Protein AF-A0A925YCX9-F1 (afdb_monomer)

Sequence (136 aa):
MSYRIDPGAPLDAETRRVFTEQLDKATAELSAPASGPDGDLHEAIHDARKRLKKLRGLLRLVRPGHERFYRTENERLRDIARTLSAVRDRTALIESLDALEAHVPASLAASAVEGSFAGVRAGLETRRRAALEAAG

Mean predicted aligned error: 8.18 Å

Radius of gyration: 20.62 Å; Cα contacts (8 Å, |Δi|>4): 78; chains: 1; bounding box: 47×24×62 Å

Foldseek 3Di:
DADDADPVDDRVVSLVVLLVVLQVVLVCQCPPPPPDPPPSLVVSLVSSLVSLVNNLVSLVVCCVVPVVVNVVVNVVSVVLNVLSVQLVVLVVQLVVVVVVVVPDDPVVVVPPPVCVCVVVNVVSVVSNVVSVVVND

Secondary structure (DSSP, 8-state):
------TTS-HHHHHHHHHHHHHHHHHHHHHS---SSSHHHHHHHHHHHHHHHHHHHHHHHHGGG-HHHHHHHHHHHHHHHHHHHHHHHHHHHHHHHHHHHHTS-HHHIIIIITTTTHHHHHHHHHHHHHHHHTT-

pLDDT: mean 84.77, std 12.35, range [48.0, 97.44]

Solvent-accessible surface area (backbone atoms only — not comparable to full-atom values): 7694 Å² total; per-residue (Å²): 136,83,86,84,75,63,87,91,49,61,64,66,60,44,49,50,52,54,48,50,55,40,48,55,52,25,52,48,41,67,65,52,78,72,88,59,87,63,61,54,56,55,51,20,50,51,52,26,41,52,31,45,52,50,48,45,52,51,42,61,71,53,23,90,82,38,59,70,60,32,52,55,52,43,51,51,45,50,51,55,48,47,46,57,47,56,42,48,58,35,49,50,54,50,52,52,48,54,55,49,62,74,67,57,53,69,86,54,46,78,76,67,45,80,65,64,54,51,67,57,50,55,54,41,52,51,54,33,50,56,41,52,63,75,63,109

Structure (mmCIF, N/CA/C/O backbone):
data_AF-A0A925YCX9-F1
#
_entry.id   AF-A0A925YCX9-F1
#
loop_
_atom_site.group_PDB
_atom_site.id
_atom_site.type_symbol
_atom_site.label_atom_id
_atom_site.label_alt_id
_atom_site.label_comp_id
_atom_site.label_asym_id
_atom_site.label_entity_id
_atom_site.label_seq_id
_atom_site.pdbx_PDB_ins_code
_atom_site.Cartn_x
_atom_site.Cartn_y
_atom_site.Cartn_z
_atom_site.occupancy
_atom_site.B_iso_or_equiv
_atom_site.auth_seq_id
_atom_site.auth_comp_id
_atom_site.auth_asym_id
_atom_site.auth_atom_id
_atom_site.pdbx_PDB_model_num
ATOM 1 N N . MET A 1 1 ? -15.371 -3.417 -4.146 1.00 53.12 1 MET A N 1
ATOM 2 C CA . MET A 1 1 ? -16.400 -3.531 -3.085 1.00 53.12 1 MET A CA 1
ATOM 3 C C . MET A 1 1 ? -16.080 -2.674 -1.866 1.00 53.12 1 MET A C 1
ATOM 5 O O . MET A 1 1 ? -14.914 -2.586 -1.476 1.00 53.12 1 MET A O 1
ATOM 9 N N . SER A 1 2 ? -17.091 -2.012 -1.302 1.00 77.62 2 SER A N 1
ATOM 10 C CA . SER A 1 2 ? -17.051 -1.363 0.016 1.00 77.62 2 SER A CA 1
ATOM 11 C C . SER A 1 2 ? -17.113 -2.421 1.122 1.00 77.62 2 SER A C 1
ATOM 13 O O . SER A 1 2 ? -17.783 -3.438 0.962 1.00 77.62 2 SER A O 1
ATOM 15 N N . TYR A 1 3 ? -16.382 -2.207 2.217 1.00 87.94 3 TYR A N 1
ATOM 16 C CA . TYR A 1 3 ? -16.553 -3.009 3.431 1.00 87.94 3 TYR A CA 1
ATOM 17 C C . TYR A 1 3 ? -17.786 -2.516 4.200 1.00 87.94 3 TYR A C 1
ATOM 19 O O . TYR A 1 3 ? -18.269 -1.407 3.960 1.00 87.94 3 TYR A O 1
ATOM 27 N N . ARG A 1 4 ? -18.287 -3.334 5.126 1.00 91.62 4 ARG A N 1
ATOM 28 C CA . ARG A 1 4 ? -19.384 -2.986 6.038 1.00 91.62 4 ARG A CA 1
ATOM 29 C C . ARG A 1 4 ? -18.943 -3.225 7.478 1.00 91.62 4 ARG A C 1
ATOM 31 O O . ARG A 1 4 ? -18.110 -4.100 7.703 1.00 91.62 4 ARG A O 1
ATOM 38 N N . ILE A 1 5 ? -19.490 -2.429 8.391 1.00 92.06 5 ILE A N 1
ATOM 39 C CA . ILE A 1 5 ? -19.353 -2.571 9.844 1.00 92.06 5 ILE A CA 1
ATOM 40 C C . ILE A 1 5 ? -20.736 -2.957 10.359 1.00 92.06 5 ILE A C 1
ATOM 42 O O . ILE A 1 5 ? -21.705 -2.264 10.036 1.00 92.06 5 ILE A O 1
ATOM 46 N N . ASP A 1 6 ? -20.828 -4.053 11.105 1.00 93.38 6 ASP A N 1
ATOM 47 C CA . ASP A 1 6 ? -22.060 -4.445 11.787 1.00 93.38 6 ASP A CA 1
ATOM 48 C C . ASP A 1 6 ? -22.231 -3.640 13.091 1.00 93.38 6 ASP A C 1
ATOM 50 O O . ASP A 1 6 ? -21.415 -3.788 14.002 1.00 93.38 6 ASP A O 1
ATOM 54 N N . PRO A 1 7 ? -23.266 -2.786 13.218 1.00 90.81 7 PRO A N 1
ATOM 55 C CA . PRO A 1 7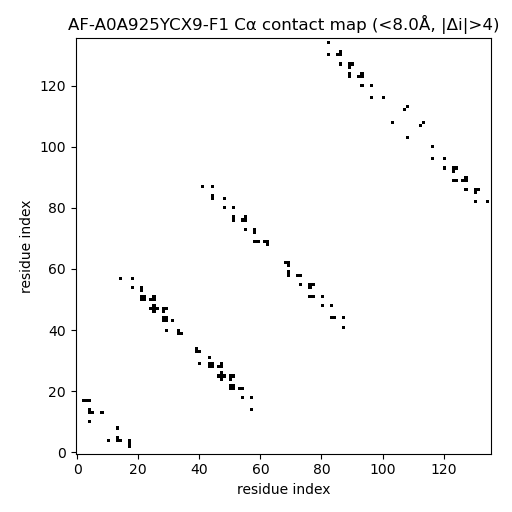 ? -23.506 -2.032 14.446 1.00 90.81 7 PRO A CA 1
ATOM 56 C C . PRO A 1 7 ? -23.960 -2.907 15.627 1.00 90.81 7 PRO A C 1
ATOM 58 O O . PRO A 1 7 ? -23.942 -2.428 16.758 1.00 90.81 7 PRO A O 1
ATOM 61 N N . GLY A 1 8 ? -24.389 -4.152 15.387 1.00 95.12 8 GLY A N 1
ATOM 62 C CA . GLY A 1 8 ? -24.754 -5.107 16.436 1.00 95.12 8 GLY A CA 1
ATOM 63 C C . GLY A 1 8 ? -23.557 -5.821 17.073 1.00 95.12 8 GLY A C 1
ATOM 64 O O . GLY A 1 8 ? -23.706 -6.438 18.127 1.00 95.12 8 GLY A O 1
ATOM 65 N N . ALA A 1 9 ? -22.375 -5.732 16.460 1.00 94.94 9 ALA A N 1
ATOM 66 C CA . ALA A 1 9 ? -21.148 -6.350 16.945 1.00 94.94 9 ALA A CA 1
ATOM 67 C C . ALA A 1 9 ? -20.244 -5.334 17.676 1.00 94.94 9 ALA A C 1
ATOM 69 O O . ALA A 1 9 ? -20.356 -4.123 17.460 1.00 94.94 9 ALA A O 1
ATOM 70 N N . PRO A 1 10 ? -19.307 -5.798 18.528 1.00 94.75 10 PRO A N 1
ATOM 71 C CA . PRO A 1 10 ? -18.318 -4.921 19.146 1.00 94.75 10 PRO A CA 1
ATOM 72 C C . PRO A 1 10 ? -17.498 -4.157 18.095 1.00 94.75 10 PRO A C 1
ATOM 74 O O . PRO A 1 10 ? -16.933 -4.742 17.167 1.00 94.75 10 PRO A O 1
ATOM 77 N N . LEU A 1 11 ? -17.424 -2.830 18.244 1.00 90.44 11 LEU A N 1
ATOM 78 C CA . LEU A 1 11 ? -16.779 -1.938 17.273 1.00 90.44 11 LEU A CA 1
ATOM 79 C C . LEU A 1 11 ? -15.299 -2.275 17.050 1.00 90.44 11 LEU A C 1
ATOM 81 O O . LEU A 1 11 ? -14.793 -2.161 15.933 1.00 90.44 11 LEU A O 1
ATOM 85 N N . ASP A 1 12 ? -14.592 -2.665 18.105 1.00 91.12 12 ASP A N 1
ATOM 86 C CA . ASP A 1 12 ? -13.189 -3.067 18.063 1.00 91.12 12 ASP A CA 1
ATOM 87 C C . ASP A 1 12 ? -12.993 -4.363 17.263 1.00 91.12 12 ASP A C 1
ATOM 89 O O . ASP A 1 12 ? -12.089 -4.434 16.424 1.00 91.12 12 ASP A O 1
ATOM 93 N N . ALA A 1 13 ? -13.878 -5.344 17.454 1.00 94.56 13 ALA A N 1
ATOM 94 C CA . ALA A 1 13 ? -13.885 -6.587 16.692 1.00 94.56 13 ALA A CA 1
ATOM 95 C C . ALA A 1 13 ? -14.134 -6.325 15.199 1.00 94.56 13 ALA A C 1
ATOM 97 O O . ALA A 1 13 ? -13.365 -6.790 14.354 1.00 94.56 13 ALA A O 1
ATOM 98 N N . GLU A 1 14 ? -15.137 -5.510 14.866 1.00 95.44 14 GLU A N 1
ATOM 99 C CA . GLU A 1 14 ? -15.450 -5.164 13.475 1.00 95.44 14 GLU A CA 1
ATOM 100 C C . GLU A 1 14 ? -14.353 -4.324 12.816 1.00 95.44 14 GLU A C 1
ATOM 102 O O . GLU A 1 14 ? -13.986 -4.561 11.662 1.00 95.44 14 GLU A O 1
ATOM 107 N N . THR A 1 15 ? -13.767 -3.379 13.553 1.00 92.94 15 THR A N 1
ATOM 108 C CA . THR A 1 15 ? -12.636 -2.581 13.064 1.00 92.94 15 THR A CA 1
ATOM 109 C C . THR A 1 15 ? -11.448 -3.483 12.756 1.00 92.94 15 THR A C 1
ATOM 111 O O . THR A 1 15 ? -10.869 -3.373 11.675 1.00 92.94 15 THR A O 1
ATOM 114 N N . ARG A 1 16 ? -11.103 -4.411 13.660 1.00 94.50 16 ARG A N 1
ATOM 115 C CA . ARG A 1 16 ? -10.021 -5.376 13.438 1.00 94.50 16 ARG A CA 1
ATOM 116 C C . ARG A 1 16 ? -10.318 -6.272 12.235 1.00 94.50 16 ARG A C 1
ATOM 118 O O . ARG A 1 16 ? -9.446 -6.421 11.384 1.00 94.50 16 ARG A O 1
ATOM 125 N N . ARG A 1 17 ? -11.542 -6.800 12.121 1.00 96.75 17 ARG A N 1
ATOM 126 C CA . ARG A 1 17 ? -11.968 -7.645 10.994 1.00 96.75 17 ARG A CA 1
ATOM 127 C C . ARG A 1 17 ? -11.786 -6.929 9.659 1.00 96.75 17 ARG A C 1
ATOM 129 O O . ARG A 1 17 ? -11.133 -7.461 8.766 1.00 96.75 17 ARG A O 1
ATOM 136 N N . VAL A 1 18 ? -12.326 -5.715 9.526 1.00 95.88 18 VAL A N 1
ATOM 137 C CA . VAL A 1 18 ? -12.197 -4.924 8.293 1.00 95.88 18 VAL A CA 1
ATOM 138 C C . VAL A 1 18 ? -10.734 -4.587 8.016 1.00 95.88 18 VAL A C 1
ATOM 140 O O . VAL A 1 18 ? -10.308 -4.640 6.861 1.00 95.88 18 VAL A O 1
ATOM 143 N N . PHE A 1 19 ? -9.964 -4.238 9.049 1.00 95.00 19 PHE A N 1
ATOM 144 C CA . PHE A 1 19 ? -8.561 -3.877 8.889 1.00 95.00 19 PHE A CA 1
ATOM 145 C C . PHE A 1 19 ? -7.742 -5.042 8.317 1.00 95.00 19 PHE A C 1
ATOM 147 O O . PHE A 1 19 ? -7.086 -4.879 7.288 1.00 95.00 19 PHE A O 1
ATOM 154 N N . THR A 1 20 ? -7.852 -6.224 8.928 1.00 96.38 20 THR A N 1
ATOM 155 C CA . THR A 1 20 ? -7.208 -7.457 8.457 1.00 96.38 20 THR A CA 1
ATOM 156 C C . THR A 1 20 ? -7.670 -7.818 7.048 1.00 96.38 20 THR A C 1
ATOM 158 O O . THR A 1 20 ? -6.840 -7.973 6.161 1.00 96.38 20 THR A O 1
ATOM 161 N N . GLU A 1 21 ? -8.979 -7.808 6.783 1.00 96.81 21 GLU A N 1
ATOM 162 C CA . GLU A 1 21 ? -9.525 -8.141 5.462 1.00 96.81 21 GLU A CA 1
ATOM 163 C C . GLU A 1 21 ? -8.977 -7.231 4.347 1.00 96.81 21 GLU A C 1
ATOM 165 O O . GLU A 1 21 ? -8.699 -7.685 3.236 1.00 96.81 21 GLU A O 1
ATOM 170 N N . GLN A 1 22 ? -8.845 -5.923 4.596 1.00 96.50 22 GLN A N 1
ATOM 171 C CA . GLN A 1 22 ? -8.292 -5.023 3.583 1.00 96.50 22 GLN A CA 1
ATOM 172 C C . GLN A 1 22 ? -6.778 -5.189 3.416 1.00 96.50 22 GLN A C 1
ATOM 174 O O . GLN A 1 22 ? -6.306 -5.007 2.295 1.00 96.50 22 GLN A O 1
ATOM 179 N N . LEU A 1 23 ? -6.034 -5.520 4.477 1.00 95.12 23 LEU A N 1
ATOM 180 C CA . LEU A 1 23 ? -4.605 -5.816 4.373 1.00 95.12 23 LEU A CA 1
ATOM 181 C C . LEU A 1 23 ? -4.357 -7.111 3.605 1.00 95.12 23 LEU A C 1
ATOM 183 O O . LEU A 1 23 ? -3.600 -7.088 2.642 1.00 95.12 23 LEU A O 1
ATOM 187 N N . ASP A 1 24 ? -5.046 -8.193 3.958 1.00 96.00 24 ASP A N 1
ATOM 188 C CA . ASP A 1 24 ? -4.888 -9.493 3.303 1.00 96.00 24 ASP A CA 1
ATOM 189 C C . ASP A 1 24 ? -5.147 -9.384 1.807 1.00 96.00 24 ASP A C 1
ATOM 191 O O . ASP A 1 24 ? -4.385 -9.887 0.986 1.00 96.00 24 ASP A O 1
ATOM 195 N N . LYS A 1 25 ? -6.195 -8.648 1.431 1.00 94.75 25 LYS A N 1
ATOM 196 C CA . LYS A 1 25 ? -6.498 -8.438 0.021 1.00 94.75 25 LYS A CA 1
ATOM 197 C C . LYS A 1 25 ? -5.477 -7.539 -0.687 1.00 94.75 25 LYS A C 1
ATOM 199 O O . LYS A 1 25 ? -5.255 -7.748 -1.872 1.00 94.75 25 LYS A O 1
ATOM 204 N N . ALA A 1 26 ? -4.876 -6.562 -0.002 1.00 93.69 26 ALA A N 1
ATOM 205 C CA . ALA A 1 26 ? -3.811 -5.744 -0.589 1.00 93.69 26 ALA A CA 1
ATOM 206 C C . ALA A 1 26 ? -2.549 -6.582 -0.818 1.00 93.69 26 ALA A C 1
ATOM 208 O O . ALA A 1 26 ? -1.935 -6.494 -1.875 1.00 93.69 26 ALA A O 1
ATOM 209 N N . THR A 1 27 ? -2.201 -7.440 0.143 1.00 92.94 27 THR A N 1
ATOM 210 C CA . THR A 1 27 ? -1.106 -8.403 0.006 1.00 92.94 27 THR A CA 1
ATOM 211 C C . THR A 1 27 ? -1.378 -9.377 -1.135 1.00 92.94 27 THR A C 1
ATOM 213 O O . THR A 1 27 ? -0.492 -9.603 -1.951 1.00 92.94 27 THR A O 1
ATOM 216 N N . ALA A 1 28 ? -2.597 -9.913 -1.236 1.00 91.25 28 ALA A N 1
ATOM 217 C CA . ALA A 1 28 ? -2.976 -10.841 -2.298 1.00 91.25 28 ALA A CA 1
ATOM 218 C C . ALA A 1 28 ? -2.875 -10.208 -3.693 1.00 91.25 28 ALA A C 1
ATOM 220 O O . ALA A 1 28 ? -2.346 -10.841 -4.598 1.00 91.25 28 ALA A O 1
ATOM 221 N N . GLU A 1 29 ? -3.319 -8.958 -3.860 1.00 89.81 29 GLU A N 1
ATOM 222 C CA . GLU A 1 29 ? -3.178 -8.218 -5.124 1.00 89.81 29 GLU A CA 1
ATOM 223 C C . GLU A 1 29 ? -1.713 -8.024 -5.507 1.00 89.81 29 GLU A C 1
ATOM 225 O O . GLU A 1 29 ? -1.337 -8.287 -6.641 1.00 89.81 29 GLU A O 1
ATOM 230 N N . LEU A 1 30 ? -0.872 -7.622 -4.552 1.00 87.31 30 LEU A N 1
ATOM 231 C CA . LEU A 1 30 ? 0.558 -7.414 -4.793 1.00 87.31 30 LEU A CA 1
ATOM 232 C C . LEU A 1 30 ? 1.345 -8.720 -4.986 1.00 87.31 30 LEU A C 1
ATOM 234 O O . LEU A 1 30 ? 2.436 -8.684 -5.547 1.00 87.31 30 LEU A O 1
ATOM 238 N N . SER A 1 31 ? 0.823 -9.851 -4.505 1.00 86.00 31 SER A N 1
ATOM 239 C CA . SER A 1 31 ? 1.484 -11.164 -4.577 1.00 86.00 31 SER A CA 1
ATOM 240 C C . SER A 1 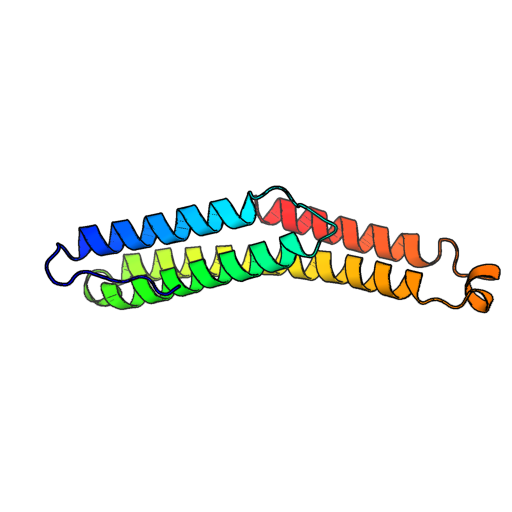31 ? 0.961 -12.037 -5.717 1.00 86.00 31 SER A C 1
ATOM 242 O O . SER A 1 31 ? 1.463 -13.145 -5.911 1.00 86.00 31 SER A O 1
ATOM 244 N N . ALA A 1 32 ? -0.069 -11.587 -6.437 1.00 81.19 32 ALA A N 1
ATOM 245 C CA . ALA A 1 32 ? -0.630 -12.340 -7.543 1.00 81.19 32 ALA A CA 1
ATOM 246 C C . ALA A 1 32 ? 0.436 -12.518 -8.642 1.00 81.19 32 ALA A C 1
ATOM 248 O O . ALA A 1 32 ? 1.118 -11.551 -8.993 1.00 81.19 32 ALA A O 1
ATOM 249 N N . PRO A 1 33 ? 0.611 -13.736 -9.185 1.00 67.50 33 PRO A N 1
ATOM 250 C CA . PRO A 1 33 ? 1.544 -13.949 -10.277 1.00 67.50 33 PRO A CA 1
ATOM 251 C C . PRO A 1 33 ? 1.098 -13.133 -11.492 1.00 67.50 33 PRO A C 1
ATOM 253 O O . PRO A 1 33 ? -0.042 -13.260 -11.944 1.00 67.50 33 PRO A O 1
ATOM 256 N N . ALA A 1 34 ? 2.006 -12.303 -12.010 1.00 65.62 34 ALA A N 1
ATOM 257 C CA . ALA A 1 34 ? 1.777 -11.547 -13.234 1.00 65.62 34 ALA A CA 1
ATOM 258 C C . ALA A 1 34 ? 1.432 -12.532 -14.362 1.00 65.62 34 ALA A C 1
ATOM 260 O O . ALA A 1 34 ? 2.238 -13.393 -14.715 1.00 65.62 34 ALA A O 1
ATOM 261 N N . SER A 1 35 ? 0.212 -12.438 -14.885 1.00 55.25 35 SER A N 1
ATOM 262 C CA . SER A 1 35 ? -0.346 -13.322 -15.912 1.00 55.25 35 SER A CA 1
ATOM 263 C C . SER A 1 35 ? -0.250 -12.703 -17.313 1.00 55.25 35 SER A C 1
ATOM 265 O O . SER A 1 35 ? -0.946 -13.115 -18.239 1.00 55.25 35 SER A O 1
ATOM 267 N N . GLY A 1 36 ? 0.654 -11.739 -17.491 1.00 55.69 36 GLY A N 1
ATOM 268 C CA . GLY A 1 36 ? 0.922 -11.055 -18.748 1.00 55.69 36 GLY A CA 1
ATOM 269 C C . GLY A 1 36 ? 1.964 -9.944 -18.578 1.00 55.69 36 GLY A C 1
ATOM 270 O O . GLY A 1 36 ? 2.420 -9.694 -17.459 1.00 55.69 36 GLY A O 1
ATOM 271 N N . PRO A 1 37 ? 2.365 -9.279 -19.675 1.00 51.84 37 PRO A N 1
ATOM 272 C CA . PRO A 1 37 ? 3.290 -8.154 -19.613 1.00 51.84 37 PRO A CA 1
ATOM 273 C C . PRO A 1 37 ? 2.619 -6.965 -18.907 1.00 51.84 37 PRO A C 1
ATOM 275 O O . PRO A 1 37 ? 1.686 -6.377 -19.446 1.00 51.84 37 PRO A O 1
ATOM 278 N N . ASP A 1 38 ? 3.087 -6.662 -17.693 1.00 56.62 38 ASP A N 1
ATOM 279 C CA . ASP A 1 38 ? 3.001 -5.412 -16.909 1.00 56.62 38 ASP A CA 1
ATOM 280 C C . ASP A 1 38 ? 1.629 -4.750 -16.617 1.00 56.62 38 ASP A C 1
ATOM 282 O O . ASP A 1 38 ? 1.511 -4.014 -15.631 1.00 56.62 38 ASP A O 1
ATOM 286 N N . GLY A 1 39 ? 0.561 -5.052 -17.362 1.00 59.81 39 GLY A N 1
ATOM 287 C CA . GLY A 1 39 ? -0.803 -4.567 -17.105 1.00 59.81 39 GLY A CA 1
ATOM 288 C C . GLY A 1 39 ? -1.335 -4.987 -15.731 1.00 59.81 39 GLY A C 1
ATOM 289 O O . GLY A 1 39 ? -1.943 -4.178 -15.025 1.00 59.81 39 GLY A O 1
ATOM 290 N N . ASP A 1 40 ? -0.988 -6.203 -15.305 1.00 70.12 40 ASP A N 1
ATOM 291 C CA . ASP A 1 40 ? -1.400 -6.771 -14.019 1.00 70.12 40 ASP A CA 1
ATOM 292 C C . ASP A 1 40 ? -0.740 -6.063 -12.827 1.00 70.12 40 ASP A C 1
ATOM 294 O O . ASP A 1 40 ? -1.365 -5.880 -11.783 1.00 70.12 40 ASP A O 1
ATOM 298 N N . LEU A 1 41 ? 0.509 -5.596 -12.971 1.00 76.94 41 LEU A N 1
ATOM 299 C CA . LEU A 1 41 ? 1.224 -4.925 -11.881 1.00 76.94 41 LEU A CA 1
ATOM 300 C C . LEU A 1 41 ? 0.637 -3.539 -11.596 1.00 76.94 41 LEU A C 1
ATOM 302 O O . LEU A 1 41 ? 0.522 -3.127 -10.437 1.00 76.94 41 LEU A O 1
ATOM 306 N N . HIS A 1 42 ? 0.266 -2.797 -12.641 1.00 79.19 42 HIS A N 1
ATOM 307 C CA . HIS A 1 42 ? -0.362 -1.492 -12.464 1.00 79.19 42 HIS A CA 1
ATOM 308 C C . HIS A 1 42 ? -1.722 -1.611 -11.770 1.00 79.19 42 HIS A C 1
ATOM 310 O O . HIS A 1 42 ? -1.998 -0.842 -10.843 1.00 79.19 42 HIS A O 1
ATOM 316 N N . GLU A 1 43 ? -2.546 -2.572 -12.189 1.00 83.31 43 GLU A N 1
ATOM 317 C CA . GLU A 1 43 ? -3.844 -2.831 -11.569 1.00 83.31 43 GLU A CA 1
ATOM 318 C C . GLU A 1 43 ? -3.684 -3.295 -10.114 1.00 83.31 43 GLU A C 1
ATOM 320 O O . GLU A 1 43 ? -4.298 -2.711 -9.218 1.00 83.31 43 GLU A O 1
ATOM 325 N N . ALA A 1 44 ? -2.756 -4.220 -9.846 1.00 88.00 44 ALA A N 1
ATOM 326 C CA . ALA A 1 44 ? -2.420 -4.666 -8.494 1.00 88.00 44 ALA A CA 1
ATOM 327 C C . ALA A 1 44 ? -2.001 -3.505 -7.574 1.00 88.00 44 ALA A C 1
ATOM 329 O O . ALA A 1 44 ? -2.507 -3.367 -6.458 1.00 88.00 44 ALA A O 1
ATOM 330 N N . ILE A 1 45 ? -1.114 -2.615 -8.040 1.00 88.25 45 ILE A N 1
ATOM 331 C CA . ILE A 1 45 ? -0.697 -1.429 -7.275 1.00 88.25 45 ILE A CA 1
ATOM 332 C C . ILE A 1 45 ? -1.875 -0.468 -7.063 1.00 88.25 45 ILE A C 1
ATOM 334 O O . ILE A 1 45 ? -2.020 0.109 -5.976 1.00 88.25 45 ILE A O 1
ATOM 338 N N . HIS A 1 46 ? -2.715 -0.268 -8.081 1.00 88.56 46 HIS A N 1
ATOM 339 C CA . HIS A 1 46 ? -3.891 0.591 -7.982 1.00 88.56 46 HIS A CA 1
ATOM 340 C C . HIS A 1 46 ? -4.863 0.085 -6.911 1.00 88.56 46 HIS A C 1
ATOM 342 O O . HIS A 1 46 ? -5.280 0.855 -6.033 1.00 88.56 46 HIS A O 1
ATOM 348 N N . ASP A 1 47 ? -5.192 -1.203 -6.940 1.00 91.81 47 ASP A N 1
ATOM 349 C CA . ASP A 1 47 ? -6.128 -1.791 -5.993 1.00 91.81 47 ASP A CA 1
ATOM 350 C C . ASP A 1 47 ? -5.547 -1.888 -4.576 1.00 91.81 47 ASP A C 1
ATOM 352 O O . ASP A 1 47 ? -6.228 -1.497 -3.615 1.00 91.81 47 ASP A O 1
ATOM 356 N N . ALA A 1 48 ? -4.257 -2.203 -4.429 1.00 93.12 48 ALA A N 1
ATOM 357 C CA . ALA A 1 48 ? -3.584 -2.153 -3.135 1.00 93.12 48 ALA A CA 1
ATOM 358 C C . ALA A 1 48 ? -3.657 -0.740 -2.526 1.00 93.12 48 ALA A C 1
ATOM 360 O O . ALA A 1 48 ? -4.060 -0.553 -1.371 1.00 93.12 48 ALA A O 1
ATOM 361 N N . ARG A 1 49 ? -3.382 0.310 -3.315 1.00 93.38 49 ARG A N 1
ATOM 362 C CA . ARG A 1 49 ? -3.508 1.712 -2.864 1.00 93.38 49 ARG A CA 1
ATOM 363 C C . ARG A 1 49 ? -4.943 2.079 -2.494 1.00 93.38 49 ARG A C 1
ATOM 365 O O . ARG A 1 49 ? -5.169 2.820 -1.529 1.00 93.38 49 ARG A O 1
ATOM 372 N N . LYS A 1 50 ? -5.929 1.566 -3.227 1.00 94.31 50 LYS A N 1
ATOM 373 C CA . LYS A 1 50 ? -7.354 1.750 -2.924 1.00 94.31 50 LYS A CA 1
ATOM 374 C C . LYS A 1 50 ? -7.723 1.118 -1.580 1.00 94.31 50 LYS A C 1
ATOM 376 O O . LYS A 1 50 ? -8.505 1.715 -0.833 1.00 94.31 50 LYS A O 1
ATOM 381 N N . ARG A 1 51 ? -7.137 -0.028 -1.224 1.00 95.88 51 ARG A N 1
ATOM 382 C CA . ARG A 1 51 ? -7.300 -0.669 0.095 1.00 95.88 51 ARG A CA 1
ATOM 383 C C . ARG A 1 51 ? -6.639 0.123 1.214 1.00 95.88 51 ARG A C 1
ATOM 385 O O . ARG A 1 51 ? -7.294 0.403 2.215 1.00 95.88 51 ARG A O 1
ATOM 392 N N . LEU A 1 52 ? -5.416 0.612 1.016 1.00 95.81 52 LEU A N 1
ATOM 393 C CA . LEU A 1 52 ? -4.756 1.493 1.991 1.00 95.81 52 LEU A CA 1
ATOM 394 C C . LEU A 1 52 ? -5.556 2.787 2.224 1.00 95.81 52 LEU A C 1
ATOM 396 O O . LEU A 1 52 ? -5.703 3.249 3.357 1.00 95.81 52 LEU A O 1
ATOM 400 N N . LYS A 1 53 ? -6.157 3.357 1.170 1.00 95.31 53 LYS A N 1
ATOM 401 C CA . LYS A 1 53 ? -7.063 4.513 1.288 1.00 95.31 53 LYS A CA 1
ATOM 402 C C . LYS A 1 53 ? -8.305 4.187 2.126 1.00 9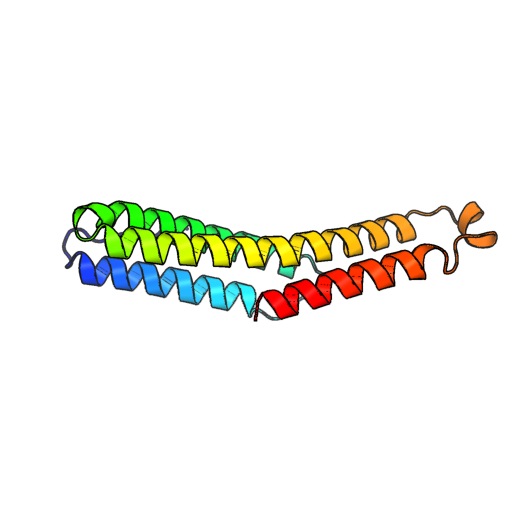5.31 53 LYS A C 1
ATOM 404 O O . LYS A 1 53 ? -8.706 5.000 2.958 1.00 95.31 53 LYS A O 1
ATOM 409 N N . LYS A 1 54 ? -8.898 3.006 1.936 1.00 96.00 54 LYS A N 1
ATOM 410 C CA . LYS A 1 54 ? -10.036 2.512 2.728 1.00 96.00 54 LYS A CA 1
ATOM 411 C C . LYS A 1 54 ? -9.688 2.331 4.206 1.00 96.00 54 LYS A C 1
ATOM 413 O O . LYS A 1 54 ? -10.473 2.756 5.050 1.00 96.00 54 LYS A O 1
ATOM 418 N N . LEU A 1 55 ? -8.518 1.764 4.503 1.00 96.31 55 LEU A N 1
ATOM 419 C CA . LEU A 1 55 ? -8.007 1.596 5.866 1.00 96.31 55 LEU A CA 1
ATOM 420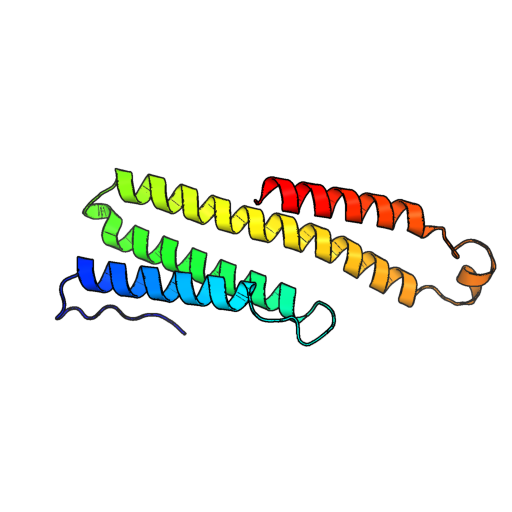 C C . LEU A 1 55 ? -7.810 2.938 6.573 1.00 96.31 55 LEU A C 1
ATOM 422 O O . LEU A 1 55 ? -8.247 3.117 7.703 1.00 96.31 55 LEU A O 1
ATOM 426 N N . ARG A 1 56 ? -7.242 3.931 5.885 1.00 96.69 56 ARG A N 1
ATOM 427 C CA . ARG A 1 56 ? -7.119 5.293 6.429 1.00 96.69 56 ARG A CA 1
ATOM 428 C C . ARG A 1 56 ? -8.481 5.945 6.692 1.00 96.69 56 ARG A C 1
ATOM 430 O O . ARG A 1 56 ? -8.631 6.691 7.656 1.00 96.69 56 ARG A O 1
ATOM 437 N N . GLY A 1 57 ? -9.482 5.639 5.862 1.00 96.06 57 GLY A N 1
ATOM 438 C CA . GLY A 1 57 ? -10.877 6.002 6.116 1.00 96.06 57 GLY A CA 1
ATOM 439 C C . GLY A 1 57 ? -11.434 5.349 7.385 1.00 96.06 57 GLY A C 1
ATOM 440 O O . GLY A 1 57 ? -12.027 6.043 8.203 1.00 96.06 57 GLY A O 1
ATOM 441 N N . LEU A 1 58 ? -11.177 4.052 7.585 1.00 95.31 58 LEU A N 1
ATOM 442 C CA . LEU A 1 58 ? -11.580 3.314 8.788 1.00 95.31 58 LEU A CA 1
ATOM 443 C C . LEU A 1 58 ? -10.939 3.902 10.053 1.00 95.31 58 LEU A C 1
ATOM 445 O O . LEU A 1 58 ? -11.640 4.189 11.019 1.00 95.31 58 LEU A O 1
ATOM 449 N N . LEU A 1 59 ? -9.627 4.162 10.029 1.00 95.25 59 LEU A N 1
ATOM 450 C CA . LEU A 1 59 ? -8.910 4.774 11.154 1.00 95.25 59 LEU A CA 1
ATOM 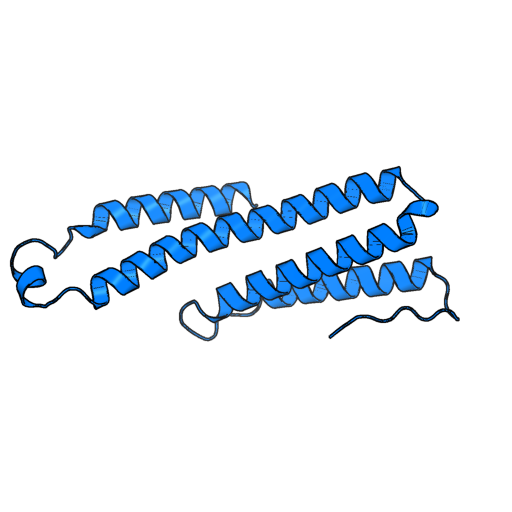451 C C . LEU A 1 59 ? -9.503 6.132 11.542 1.00 95.25 59 LEU A C 1
ATOM 453 O O . LEU A 1 59 ? -9.584 6.469 12.720 1.00 95.25 59 LEU A O 1
ATOM 457 N N . ARG A 1 60 ? -9.954 6.912 10.555 1.00 95.75 60 ARG A N 1
ATOM 458 C CA . ARG A 1 60 ? -10.605 8.201 10.801 1.00 95.75 60 ARG A CA 1
ATOM 459 C C . ARG A 1 60 ? -11.950 8.058 11.524 1.00 95.75 60 ARG A C 1
ATOM 461 O O . ARG A 1 60 ? -12.307 8.978 12.253 1.00 95.75 60 ARG A O 1
ATOM 468 N N . LEU A 1 61 ? -12.669 6.945 11.357 1.00 93.31 61 LEU A N 1
ATOM 469 C CA . LEU A 1 61 ? -13.923 6.682 12.078 1.00 93.31 61 LEU A CA 1
ATOM 470 C C . LEU A 1 61 ? -13.679 6.392 13.563 1.00 93.31 61 LEU A C 1
ATOM 472 O O . LEU A 1 61 ? -14.422 6.879 14.406 1.00 93.31 61 LEU A O 1
ATOM 476 N N . VAL A 1 62 ? -12.615 5.652 13.887 1.00 91.62 62 VAL A N 1
ATOM 477 C CA . VAL A 1 62 ? -12.272 5.287 15.278 1.00 91.62 62 VAL A CA 1
ATOM 478 C C . VAL A 1 62 ? -11.390 6.318 15.987 1.00 91.62 62 VAL A C 1
ATOM 480 O O . VAL A 1 62 ? -11.121 6.192 17.180 1.00 91.62 62 VAL A O 1
ATOM 483 N N . ARG A 1 63 ? -10.975 7.373 15.275 1.00 94.88 63 ARG A N 1
ATOM 484 C CA . ARG A 1 63 ? -10.151 8.477 15.786 1.00 94.88 63 ARG A CA 1
ATOM 485 C C . ARG A 1 63 ? -10.602 9.015 17.155 1.00 94.88 63 ARG A C 1
ATOM 487 O O . ARG A 1 63 ? -9.722 9.167 18.001 1.00 94.88 63 ARG A O 1
ATOM 494 N N . PRO A 1 64 ? -11.904 9.262 17.422 1.00 94.38 64 PRO A N 1
ATOM 495 C CA . PRO A 1 64 ? -12.336 9.790 18.719 1.00 94.38 64 PRO A CA 1
ATOM 496 C C . PRO A 1 64 ? -11.960 8.904 19.914 1.00 94.38 64 PRO A C 1
ATOM 498 O O . PRO A 1 64 ? -11.798 9.419 21.014 1.00 94.38 64 PRO A O 1
ATOM 501 N N . GLY A 1 65 ? -11.795 7.593 19.706 1.00 91.12 65 GLY A N 1
ATOM 502 C CA . GLY A 1 65 ? -11.398 6.660 20.759 1.00 91.12 65 GLY A CA 1
ATOM 503 C C . GLY A 1 65 ? -9.894 6.644 21.045 1.00 91.12 65 GLY A C 1
ATOM 504 O O . GLY A 1 65 ? -9.501 6.278 22.149 1.00 91.12 65 GLY A O 1
ATOM 505 N N . HIS A 1 66 ? -9.039 7.022 20.082 1.00 93.00 66 HIS A N 1
ATOM 506 C CA . HIS A 1 66 ? -7.584 6.974 20.264 1.00 93.00 66 HIS A CA 1
ATOM 507 C C . HIS A 1 66 ? -6.797 7.819 19.230 1.00 93.00 66 HIS A C 1
ATOM 509 O O . HIS A 1 66 ? -6.258 7.303 18.249 1.00 93.00 66 HIS A O 1
ATOM 515 N N . GLU A 1 67 ? -6.611 9.118 19.493 1.00 95.56 67 GLU A N 1
ATOM 516 C CA . GLU A 1 67 ? -5.943 10.057 18.564 1.00 95.56 67 GLU A CA 1
ATOM 517 C C . GLU A 1 67 ? -4.501 9.657 18.201 1.00 95.56 67 GLU A C 1
ATOM 519 O O . GLU A 1 67 ? -4.106 9.704 17.035 1.00 95.56 67 GLU A O 1
ATOM 524 N N . ARG A 1 68 ? -3.696 9.255 19.197 1.00 96.12 68 ARG A N 1
ATOM 525 C CA . ARG A 1 68 ? -2.291 8.871 18.971 1.00 96.12 68 ARG A CA 1
ATOM 526 C C . ARG A 1 68 ? -2.175 7.665 18.034 1.00 96.12 68 ARG A C 1
ATOM 528 O O . ARG A 1 68 ? -1.389 7.713 17.096 1.00 96.12 68 ARG A O 1
ATOM 535 N N . PHE A 1 69 ? -2.982 6.631 18.265 1.00 92.56 69 PHE A N 1
ATOM 536 C CA . PHE A 1 69 ? -3.063 5.449 17.411 1.00 92.56 69 PHE A CA 1
ATOM 537 C C . PHE A 1 69 ? -3.477 5.825 15.987 1.00 92.56 69 PHE A C 1
ATOM 539 O O . PHE A 1 69 ? -2.798 5.446 15.036 1.00 92.56 69 PHE A O 1
ATOM 546 N N . TYR A 1 70 ? -4.527 6.646 15.839 1.00 95.94 70 TYR A N 1
ATOM 547 C CA . TYR A 1 70 ? -4.948 7.155 14.534 1.00 95.94 70 TYR A CA 1
ATOM 548 C C . TYR A 1 70 ? -3.788 7.818 13.785 1.00 95.94 70 TYR A C 1
ATOM 550 O O . TYR A 1 70 ? -3.549 7.483 12.626 1.00 95.94 70 TYR A O 1
ATOM 558 N N . ARG A 1 71 ? -3.065 8.744 14.428 1.00 97.44 71 ARG A N 1
ATOM 559 C CA . ARG A 1 71 ? -1.955 9.459 13.789 1.00 97.44 71 ARG A CA 1
ATOM 560 C C . ARG A 1 71 ? -0.857 8.508 13.322 1.00 97.44 71 ARG A C 1
ATOM 562 O O . ARG A 1 71 ? -0.519 8.542 12.142 1.00 97.44 71 ARG A O 1
ATOM 569 N N . THR A 1 72 ? -0.361 7.656 14.220 1.00 97.19 72 THR A N 1
ATOM 570 C CA . THR A 1 72 ? 0.728 6.714 13.927 1.00 97.19 72 THR A CA 1
ATOM 571 C C . THR A 1 72 ? 0.363 5.770 12.782 1.00 97.19 72 THR A C 1
ATOM 573 O O . THR A 1 72 ? 1.105 5.674 11.806 1.00 97.19 72 THR A O 1
ATOM 576 N N . GLU A 1 73 ? -0.810 5.136 12.832 1.00 95.69 73 GLU A N 1
ATOM 577 C CA . GLU A 1 73 ? -1.200 4.180 11.791 1.00 95.69 73 GLU A CA 1
ATOM 578 C C . GLU A 1 73 ? -1.589 4.866 10.475 1.00 95.69 73 GLU A C 1
ATOM 580 O O . GLU A 1 73 ? -1.298 4.353 9.394 1.00 95.69 73 GLU A O 1
ATOM 585 N N . ASN A 1 74 ? -2.198 6.056 10.513 1.00 97.12 74 ASN A N 1
ATOM 586 C CA . ASN A 1 74 ? -2.497 6.800 9.288 1.00 97.12 74 ASN A CA 1
ATOM 587 C C . ASN A 1 74 ? -1.221 7.298 8.588 1.00 97.12 74 ASN A C 1
ATOM 589 O O . ASN A 1 74 ? -1.186 7.286 7.355 1.00 97.12 74 ASN A O 1
ATOM 593 N N . GLU A 1 75 ? -0.203 7.739 9.335 1.00 97.44 75 GLU A N 1
ATOM 594 C CA . GLU A 1 75 ? 1.118 8.091 8.790 1.00 97.44 75 GLU A CA 1
ATOM 595 C C . GLU A 1 75 ? 1.769 6.856 8.152 1.00 97.44 75 GLU A C 1
ATOM 597 O O . GLU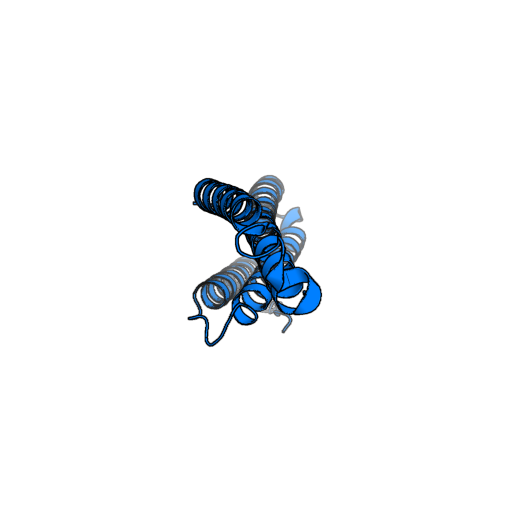 A 1 75 ? 2.072 6.874 6.958 1.00 97.44 75 GLU A O 1
ATOM 602 N N . ARG A 1 76 ? 1.819 5.733 8.878 1.00 95.88 76 ARG A N 1
ATOM 603 C CA . ARG A 1 76 ? 2.366 4.465 8.376 1.00 95.88 76 ARG A CA 1
ATOM 604 C C . ARG A 1 76 ? 1.688 3.989 7.086 1.00 95.88 76 ARG A C 1
ATOM 606 O O . ARG A 1 76 ? 2.362 3.715 6.096 1.00 95.88 76 ARG A O 1
ATOM 613 N N . LEU A 1 77 ? 0.354 3.944 7.044 1.00 96.00 77 LEU A N 1
ATOM 614 C CA . LEU A 1 77 ? -0.386 3.537 5.839 1.00 96.00 77 LEU A CA 1
ATOM 615 C C . LEU A 1 77 ? -0.218 4.525 4.676 1.00 96.00 77 LEU A C 1
ATOM 617 O O . LEU A 1 77 ? -0.267 4.129 3.509 1.00 96.00 77 LEU A O 1
ATOM 621 N N . ARG A 1 78 ? -0.060 5.823 4.967 1.00 95.19 78 ARG A N 1
ATOM 622 C CA . ARG A 1 78 ? 0.203 6.842 3.945 1.00 95.19 78 ARG A CA 1
ATOM 623 C C . ARG A 1 78 ? 1.574 6.635 3.312 1.00 95.19 78 ARG A C 1
ATOM 625 O O . ARG A 1 78 ? 1.679 6.777 2.094 1.00 95.19 78 ARG A O 1
ATOM 632 N N . ASP A 1 79 ? 2.582 6.312 4.108 1.00 94.44 79 ASP A N 1
ATOM 633 C CA . ASP A 1 79 ? 3.941 6.126 3.612 1.00 94.44 79 ASP A CA 1
ATOM 634 C C . ASP A 1 79 ? 4.083 4.817 2.831 1.00 94.44 79 ASP A C 1
ATOM 636 O O . ASP A 1 79 ? 4.622 4.845 1.727 1.00 94.44 79 ASP A O 1
ATOM 640 N N . ILE A 1 80 ? 3.437 3.729 3.266 1.00 92.38 80 ILE A N 1
ATOM 641 C CA . ILE A 1 80 ? 3.320 2.497 2.459 1.00 92.38 80 ILE A CA 1
ATOM 642 C C . ILE A 1 80 ? 2.647 2.788 1.103 1.00 92.38 80 ILE A C 1
ATOM 644 O O . ILE A 1 80 ? 3.106 2.353 0.052 1.00 92.38 80 ILE A O 1
ATOM 648 N N . ALA A 1 81 ? 1.571 3.581 1.070 1.00 91.06 81 ALA A N 1
ATOM 649 C CA . ALA A 1 81 ? 0.927 3.921 -0.202 1.00 91.06 81 ALA A CA 1
ATOM 650 C C . ALA A 1 81 ? 1.833 4.760 -1.134 1.00 91.06 81 ALA A C 1
ATOM 652 O O . ALA A 1 81 ? 1.672 4.724 -2.360 1.00 91.06 81 ALA A O 1
ATOM 653 N N . ARG A 1 82 ? 2.769 5.536 -0.571 1.00 89.50 82 ARG A N 1
ATOM 654 C CA . ARG A 1 82 ? 3.744 6.332 -1.332 1.00 89.50 82 ARG A CA 1
ATOM 655 C C . ARG A 1 82 ? 4.845 5.463 -1.930 1.00 89.50 82 ARG A C 1
ATOM 657 O O . ARG A 1 82 ? 5.188 5.698 -3.087 1.00 89.50 82 ARG A O 1
ATOM 664 N N . THR A 1 83 ? 5.350 4.459 -1.211 1.00 88.00 83 THR A N 1
ATOM 665 C CA . THR A 1 83 ? 6.374 3.544 -1.752 1.00 88.00 83 THR A CA 1
ATOM 666 C C . THR A 1 83 ? 5.844 2.785 -2.969 1.00 88.00 83 THR A C 1
ATOM 668 O O . THR A 1 83 ? 6.503 2.757 -4.007 1.00 88.00 83 THR A O 1
ATOM 671 N N . LEU A 1 84 ? 4.592 2.315 -2.916 1.00 86.81 84 LEU A N 1
ATOM 672 C CA . LEU A 1 84 ? 3.922 1.685 -4.063 1.00 86.81 84 LEU A CA 1
ATOM 673 C C . LEU A 1 84 ? 3.832 2.612 -5.290 1.00 86.81 84 LEU A C 1
ATOM 675 O O . LEU A 1 84 ? 3.969 2.168 -6.428 1.00 86.81 84 LEU A O 1
ATOM 679 N N . SER A 1 85 ? 3.632 3.916 -5.070 1.00 81.88 85 SER A N 1
ATOM 680 C CA . SER A 1 85 ? 3.601 4.910 -6.155 1.00 81.88 85 SER A CA 1
ATOM 681 C C . SER A 1 85 ? 4.984 5.081 -6.785 1.00 81.88 85 SER A C 1
ATOM 683 O O . SER A 1 85 ? 5.119 5.059 -8.002 1.00 81.88 85 SER A O 1
ATOM 685 N N . ALA A 1 86 ? 6.022 5.174 -5.952 1.00 81.75 86 ALA A N 1
ATOM 686 C CA . ALA A 1 86 ? 7.396 5.373 -6.396 1.00 81.75 86 ALA A CA 1
ATOM 687 C C . ALA A 1 86 ? 7.913 4.228 -7.286 1.00 81.75 86 ALA A C 1
ATOM 689 O O . ALA A 1 86 ? 8.653 4.488 -8.240 1.00 81.75 86 ALA A O 1
ATOM 690 N N . VAL A 1 87 ? 7.530 2.983 -6.984 1.00 77.62 87 VAL A N 1
ATOM 691 C CA . VAL A 1 87 ? 7.867 1.799 -7.792 1.00 77.62 87 VAL A CA 1
ATOM 692 C C . VAL A 1 87 ? 7.106 1.812 -9.122 1.00 77.62 87 VAL A C 1
ATOM 694 O O . VAL A 1 87 ? 7.711 1.594 -10.178 1.00 77.62 87 VAL A O 1
ATOM 697 N N . ARG A 1 88 ? 5.804 2.135 -9.103 1.00 80.69 88 ARG A N 1
ATOM 698 C CA . ARG A 1 88 ? 4.990 2.222 -10.325 1.00 80.69 88 ARG A CA 1
ATOM 699 C C . ARG A 1 88 ? 5.486 3.306 -11.272 1.00 80.69 88 ARG A C 1
ATOM 701 O O . ARG A 1 88 ? 5.684 3.003 -12.442 1.00 80.69 88 ARG A O 1
ATOM 708 N N . ASP A 1 89 ? 5.726 4.519 -10.780 1.00 80.50 89 ASP A N 1
ATOM 709 C CA . ASP A 1 89 ? 6.143 5.658 -11.611 1.00 80.50 89 ASP A CA 1
ATOM 710 C C . ASP A 1 89 ? 7.439 5.348 -12.375 1.00 80.50 89 ASP A C 1
ATOM 712 O O . ASP A 1 89 ? 7.597 5.702 -13.539 1.00 80.50 89 ASP A O 1
ATOM 716 N N . ARG A 1 90 ? 8.367 4.620 -11.743 1.00 82.12 90 ARG A N 1
ATOM 717 C CA . ARG A 1 90 ? 9.628 4.208 -12.379 1.00 82.12 90 ARG A CA 1
ATOM 718 C C . ARG A 1 90 ? 9.442 3.094 -13.400 1.00 82.12 90 ARG A C 1
ATOM 720 O O . ARG A 1 90 ? 10.159 3.070 -14.392 1.00 82.12 90 ARG A O 1
ATOM 727 N N . THR A 1 91 ? 8.487 2.202 -13.165 1.00 81.25 91 THR A N 1
ATOM 728 C CA . THR A 1 91 ? 8.111 1.164 -14.134 1.00 81.25 91 THR A CA 1
ATOM 729 C C . THR A 1 91 ? 7.423 1.798 -15.350 1.00 81.25 91 THR A C 1
ATOM 731 O O . THR A 1 91 ? 7.784 1.489 -16.477 1.00 81.25 91 THR A O 1
ATOM 734 N N . ALA A 1 92 ? 6.558 2.798 -15.138 1.00 82.25 92 ALA A N 1
ATOM 735 C CA . ALA A 1 92 ? 5.868 3.527 -16.206 1.00 82.25 92 ALA A CA 1
ATOM 736 C C . ALA A 1 92 ? 6.829 4.248 -17.163 1.00 82.25 92 ALA A C 1
ATOM 738 O O . ALA A 1 92 ? 6.555 4.353 -18.355 1.00 82.25 92 ALA A O 1
ATOM 739 N N . LEU A 1 93 ? 7.963 4.748 -16.658 1.00 85.94 93 LEU A N 1
ATOM 740 C CA . LEU A 1 93 ? 8.991 5.374 -17.495 1.00 85.94 93 LEU A CA 1
ATOM 741 C C . LEU A 1 93 ? 9.697 4.366 -18.407 1.00 85.94 93 LEU A C 1
ATOM 743 O O . LEU A 1 93 ? 10.022 4.714 -19.538 1.00 85.94 93 LEU A O 1
ATOM 747 N N . ILE A 1 94 ? 9.928 3.140 -17.925 1.00 85.62 94 ILE A N 1
ATOM 748 C CA . ILE A 1 94 ? 10.496 2.059 -18.741 1.00 85.62 94 ILE A CA 1
ATOM 749 C C . ILE A 1 94 ? 9.474 1.649 -19.808 1.00 85.62 94 ILE A C 1
ATOM 751 O O . ILE A 1 94 ? 9.813 1.664 -20.984 1.00 85.62 94 ILE A O 1
ATOM 755 N N . GLU A 1 95 ? 8.209 1.445 -19.429 1.00 82.00 95 GLU A N 1
ATOM 756 C CA . GLU A 1 95 ? 7.118 1.149 -20.375 1.00 82.00 95 GLU A CA 1
ATOM 757 C C . GLU A 1 95 ? 6.954 2.243 -21.442 1.00 82.00 95 GLU A C 1
ATOM 759 O O . GLU A 1 95 ? 6.742 1.961 -22.617 1.00 82.00 95 GLU A O 1
ATOM 764 N N . SER A 1 96 ? 7.058 3.516 -21.050 1.00 86.00 96 SER A N 1
ATOM 765 C CA . SER A 1 96 ? 6.965 4.635 -21.995 1.00 86.00 96 SER A CA 1
ATOM 766 C C . SER A 1 96 ? 8.137 4.644 -22.978 1.00 86.00 96 SER A C 1
ATOM 768 O O . SER A 1 96 ? 7.954 5.012 -24.136 1.00 86.00 96 SER A O 1
ATOM 770 N N . LEU A 1 97 ? 9.330 4.236 -22.530 1.00 86.62 97 LEU A N 1
ATOM 771 C CA . LEU A 1 97 ? 10.499 4.076 -23.391 1.00 86.62 97 LEU A CA 1
ATOM 772 C C . LEU A 1 97 ? 10.313 2.901 -24.359 1.00 86.62 97 LEU A C 1
ATOM 774 O O . LEU A 1 97 ? 10.556 3.073 -25.549 1.00 86.62 97 LEU A O 1
ATOM 778 N N . ASP A 1 98 ? 9.821 1.758 -23.872 1.00 85.31 98 ASP A N 1
ATOM 779 C CA . ASP A 1 98 ? 9.490 0.584 -24.693 1.00 85.31 98 ASP A CA 1
ATOM 780 C C . ASP A 1 98 ? 8.471 0.939 -25.781 1.00 85.31 98 ASP A C 1
ATOM 782 O O . ASP A 1 98 ? 8.653 0.628 -26.959 1.00 85.31 98 ASP A O 1
ATOM 786 N N . ALA A 1 99 ? 7.408 1.652 -25.396 1.00 85.06 99 ALA A N 1
ATOM 787 C CA . ALA A 1 99 ? 6.395 2.125 -26.326 1.00 85.06 99 ALA A CA 1
ATOM 788 C C . ALA A 1 99 ? 6.989 3.096 -27.353 1.00 85.06 99 ALA A C 1
ATOM 790 O O . ALA A 1 99 ? 6.664 2.999 -28.533 1.00 85.0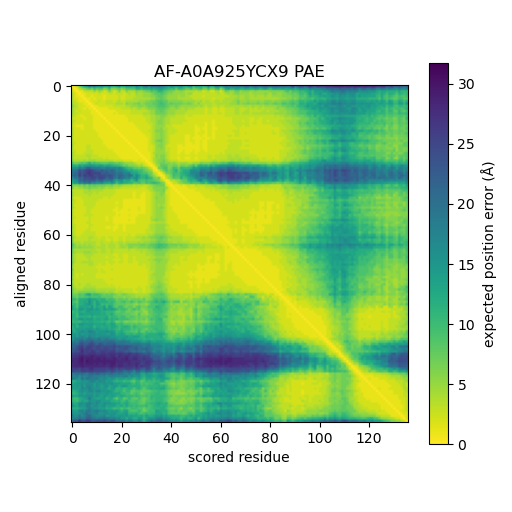6 99 ALA A O 1
ATOM 791 N N . LEU A 1 100 ? 7.867 4.012 -26.937 1.00 85.88 100 LEU A N 1
ATOM 792 C CA . LEU A 1 100 ? 8.518 4.944 -27.854 1.00 85.88 100 LEU A CA 1
ATOM 793 C C . LEU A 1 100 ? 9.400 4.209 -28.871 1.00 85.88 100 LEU A C 1
ATOM 795 O O . LEU A 1 100 ? 9.271 4.476 -30.062 1.00 85.88 100 LEU A O 1
ATOM 799 N N . GLU A 1 101 ? 10.241 3.273 -28.416 1.00 83.50 101 GLU A N 1
ATOM 800 C CA . GLU A 1 101 ? 11.100 2.432 -29.263 1.00 83.50 101 GLU A CA 1
ATOM 801 C C . GLU A 1 101 ? 10.280 1.665 -30.309 1.00 83.50 101 GLU A C 1
ATOM 803 O O . GLU A 1 101 ? 10.615 1.688 -31.493 1.00 83.50 101 GLU A O 1
ATOM 808 N N . ALA A 1 102 ? 9.162 1.062 -29.896 1.00 83.31 102 ALA A N 1
ATOM 809 C CA . ALA A 1 102 ? 8.278 0.311 -30.787 1.00 83.31 102 ALA A CA 1
ATOM 810 C C . ALA A 1 102 ? 7.616 1.173 -31.881 1.00 83.31 102 ALA A C 1
ATOM 812 O O . ALA A 1 102 ? 7.221 0.646 -32.921 1.00 83.31 102 ALA A O 1
ATOM 813 N N . HIS A 1 103 ? 7.492 2.486 -31.665 1.00 85.25 103 HIS A N 1
ATOM 814 C CA . HIS A 1 103 ? 6.890 3.424 -32.618 1.00 85.25 103 HIS A CA 1
ATOM 815 C C . HIS A 1 103 ? 7.929 4.221 -33.426 1.00 85.25 103 HIS A C 1
ATOM 817 O O . HIS A 1 103 ? 7.544 5.097 -34.207 1.00 85.25 103 HIS A O 1
ATOM 823 N N . VAL A 1 104 ? 9.232 3.941 -33.282 1.00 80.50 104 VAL A N 1
ATOM 824 C CA . VAL A 1 104 ? 10.261 4.579 -34.115 1.00 80.50 104 VAL A CA 1
ATOM 825 C C . VAL A 1 104 ? 10.131 4.080 -35.561 1.00 80.50 104 VAL A C 1
ATOM 827 O O . VAL A 1 104 ? 10.205 2.875 -35.807 1.00 80.50 104 VAL A O 1
ATOM 830 N N . PRO A 1 105 ? 9.984 4.977 -36.554 1.00 77.50 105 PRO A N 1
ATOM 831 C CA . PRO A 1 105 ? 9.938 4.583 -37.957 1.00 77.50 105 PRO A CA 1
ATOM 832 C C . PRO A 1 105 ? 11.224 3.864 -38.386 1.00 77.50 105 PRO A C 1
ATOM 834 O O . PRO A 1 105 ? 12.328 4.310 -38.069 1.00 77.50 105 PRO A O 1
ATOM 837 N N . ALA A 1 106 ? 11.098 2.810 -39.197 1.00 69.81 106 ALA A N 1
ATOM 838 C CA . ALA A 1 106 ? 12.240 2.036 -39.701 1.00 69.81 106 ALA A CA 1
ATOM 839 C C . ALA A 1 106 ? 13.290 2.895 -40.444 1.00 69.81 106 ALA A C 1
ATOM 841 O O . ALA A 1 106 ? 14.476 2.572 -40.438 1.00 69.81 106 ALA A O 1
ATOM 842 N N . SER A 1 107 ? 12.873 4.025 -41.029 1.00 68.81 107 SER A N 1
ATOM 843 C CA . SER A 1 107 ? 13.758 5.001 -41.679 1.00 68.81 107 SER A CA 1
ATOM 844 C C . SER A 1 107 ? 14.707 5.727 -40.716 1.00 68.81 107 SER A C 1
ATOM 846 O O . SER A 1 107 ? 15.773 6.156 -41.143 1.00 68.81 107 SER A O 1
ATOM 848 N N . LEU A 1 108 ? 14.347 5.848 -39.433 1.00 65.44 108 LEU A N 1
ATOM 849 C CA . LEU A 1 108 ? 15.207 6.371 -38.363 1.00 65.44 108 LEU A CA 1
ATOM 850 C C . LEU A 1 108 ? 15.991 5.257 -37.656 1.00 65.44 108 LEU A C 1
ATOM 852 O O . LEU A 1 108 ? 17.112 5.488 -37.200 1.00 65.44 108 LEU A O 1
ATOM 856 N N . ALA A 1 109 ? 15.430 4.046 -37.588 1.00 62.41 109 ALA A N 1
ATOM 857 C CA . ALA A 1 109 ? 16.085 2.890 -36.977 1.00 62.41 109 ALA A CA 1
ATOM 858 C C . ALA A 1 109 ? 17.410 2.534 -37.674 1.00 62.41 109 ALA A C 1
ATOM 860 O O . ALA A 1 109 ? 18.399 2.254 -37.001 1.00 62.41 109 ALA A O 1
ATOM 861 N N . ALA A 1 110 ? 17.453 2.644 -39.006 1.00 59.12 110 ALA A N 1
ATOM 862 C CA . ALA A 1 110 ? 18.597 2.249 -39.825 1.00 59.12 110 ALA A CA 1
ATOM 863 C C . ALA A 1 110 ? 19.853 3.139 -39.698 1.00 59.12 110 ALA A C 1
ATOM 865 O O . ALA A 1 110 ? 20.902 2.737 -40.196 1.00 59.12 110 ALA A O 1
ATOM 866 N N . SER A 1 111 ? 19.789 4.335 -39.085 1.00 55.47 111 SER A N 1
ATOM 867 C CA . SER A 1 111 ? 20.931 5.274 -39.110 1.00 55.47 111 SER A CA 1
ATOM 868 C C . SER A 1 111 ? 21.395 5.858 -37.774 1.00 55.47 111 SER A C 1
ATOM 870 O O . SER A 1 111 ? 22.362 6.616 -37.785 1.00 55.47 111 SER A O 1
ATOM 872 N N . ALA A 1 112 ? 20.755 5.577 -36.638 1.00 57.00 112 ALA A N 1
ATOM 873 C CA . ALA A 1 112 ? 21.202 6.150 -35.356 1.00 57.00 112 ALA A CA 1
ATOM 874 C C . ALA A 1 112 ? 20.587 5.518 -34.101 1.00 57.00 112 ALA A C 1
ATOM 876 O O . ALA A 1 112 ? 21.111 5.727 -33.012 1.00 57.00 112 ALA A O 1
ATOM 877 N N . VAL A 1 113 ? 19.455 4.816 -34.214 1.00 57.44 113 VAL A N 1
ATOM 878 C CA . VAL A 1 113 ? 18.606 4.528 -33.045 1.00 57.44 113 VAL A CA 1
ATOM 879 C C . VAL A 1 113 ? 18.889 3.163 -32.412 1.00 57.44 113 VAL A C 1
ATOM 881 O O . VAL A 1 113 ? 18.606 2.978 -31.228 1.00 57.44 113 VAL A O 1
ATOM 884 N N . GLU A 1 114 ? 19.503 2.227 -33.139 1.00 55.59 114 GLU A N 1
ATOM 885 C CA . GLU A 1 114 ? 19.845 0.903 -32.611 1.00 55.59 114 GLU A CA 1
ATOM 886 C C . GLU A 1 114 ? 20.884 1.038 -31.475 1.00 55.59 114 GLU A C 1
ATOM 888 O O . GLU A 1 114 ? 22.052 1.352 -31.693 1.00 55.59 114 GLU A O 1
ATOM 893 N N . GLY A 1 115 ? 20.422 0.912 -30.225 1.00 62.31 115 GLY A N 1
ATOM 894 C CA . GLY A 1 115 ? 21.218 1.147 -29.012 1.00 62.31 115 GLY A CA 1
ATOM 895 C C . GLY A 1 115 ? 21.175 2.575 -28.444 1.00 62.31 115 GLY A C 1
ATOM 896 O O . GLY A 1 115 ? 21.643 2.791 -27.326 1.00 62.31 115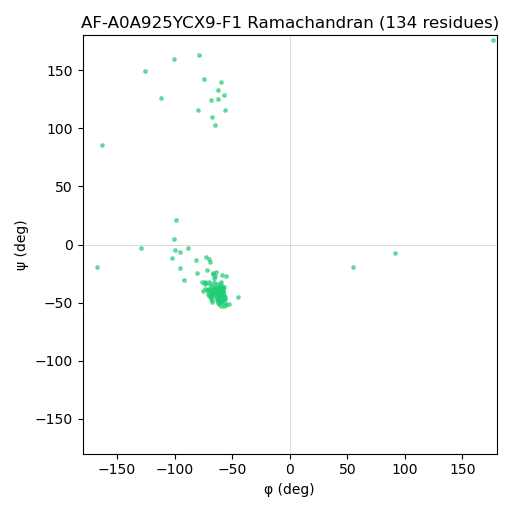 GLY A O 1
ATOM 897 N N . SER A 1 116 ? 20.556 3.546 -29.126 1.00 72.19 116 SER A N 1
ATOM 898 C CA . SER A 1 116 ? 20.539 4.955 -28.684 1.00 72.19 116 SER A CA 1
ATOM 899 C C . SER A 1 116 ? 19.759 5.179 -27.383 1.00 72.19 116 SER A C 1
ATOM 901 O O . SER A 1 116 ? 20.036 6.119 -26.637 1.00 72.19 116 SER A O 1
ATOM 903 N N . PHE A 1 117 ? 18.812 4.294 -27.078 1.00 79.62 117 PHE A N 1
ATOM 904 C CA . PHE A 1 117 ? 18.032 4.318 -25.843 1.00 79.62 117 PHE A CA 1
ATOM 905 C C . PHE A 1 117 ? 18.599 3.416 -24.738 1.00 79.62 117 PHE A C 1
ATOM 907 O O . PHE A 1 117 ? 18.153 3.507 -23.593 1.00 79.62 117 PHE A O 1
ATOM 914 N N . ALA A 1 118 ? 19.631 2.609 -25.019 1.00 82.81 118 ALA A N 1
ATOM 915 C CA . ALA A 1 118 ? 20.197 1.669 -24.048 1.00 82.81 118 ALA A CA 1
ATOM 916 C C . ALA A 1 118 ? 20.707 2.375 -22.779 1.00 82.81 118 ALA A C 1
ATOM 918 O O . ALA A 1 118 ? 20.460 1.919 -21.661 1.00 82.81 118 ALA A O 1
ATOM 919 N N . GLY A 1 119 ? 21.353 3.538 -22.933 1.00 85.19 119 GLY A N 1
ATOM 920 C CA . GLY A 1 119 ? 21.800 4.354 -21.800 1.00 85.19 119 GLY A CA 1
ATOM 921 C C . GLY A 1 119 ? 20.642 4.920 -20.968 1.00 85.19 119 GLY A C 1
ATOM 922 O O . GLY A 1 119 ? 20.715 4.959 -19.737 1.00 85.19 119 GLY A O 1
ATOM 923 N N . VAL A 1 120 ? 19.541 5.307 -21.623 1.00 86.56 120 VAL A N 1
ATOM 924 C CA . VAL A 1 120 ? 18.326 5.786 -20.947 1.00 86.56 120 VAL A CA 1
ATOM 925 C C . VAL A 1 120 ? 17.681 4.640 -20.167 1.00 86.56 120 VAL A C 1
ATOM 927 O O . VAL A 1 120 ? 17.415 4.799 -18.973 1.00 86.56 120 VAL A O 1
ATOM 930 N N . ARG A 1 121 ? 17.522 3.467 -20.794 1.00 88.56 121 ARG A N 1
ATOM 931 C CA . ARG A 1 121 ? 16.993 2.247 -20.167 1.00 88.56 121 ARG A CA 1
ATOM 932 C C . ARG A 1 121 ? 17.785 1.860 -18.920 1.00 88.56 121 ARG A C 1
ATOM 934 O O . ARG A 1 121 ? 17.202 1.763 -17.841 1.00 88.56 121 ARG A O 1
ATOM 941 N N . ALA A 1 122 ? 19.111 1.751 -19.025 1.00 88.12 122 ALA A N 1
ATOM 942 C CA . ALA A 1 122 ? 19.980 1.408 -17.895 1.00 88.12 122 ALA A CA 1
ATOM 943 C C . ALA A 1 122 ? 19.836 2.397 -16.718 1.00 88.12 122 ALA A C 1
ATOM 945 O O . ALA A 1 122 ? 19.800 2.008 -15.543 1.00 88.12 122 ALA A O 1
ATOM 946 N N . GLY A 1 123 ? 19.695 3.692 -17.021 1.00 88.81 123 GLY A N 1
ATOM 947 C CA . GLY A 1 123 ? 19.440 4.722 -16.018 1.00 88.81 123 GLY A CA 1
ATOM 948 C C . GLY A 1 123 ? 18.064 4.598 -15.351 1.00 88.81 123 GLY A C 1
ATOM 949 O O . GLY A 1 123 ? 17.938 4.858 -14.151 1.00 88.81 123 GLY A O 1
ATOM 950 N N . LEU A 1 124 ? 17.019 4.233 -16.095 1.00 88.75 124 LEU A N 1
ATOM 951 C CA . LEU A 1 124 ? 15.672 4.027 -15.548 1.00 88.75 124 LEU A CA 1
ATOM 952 C C . LEU A 1 124 ? 15.602 2.765 -14.680 1.00 88.75 124 LEU A C 1
ATOM 954 O O . LEU A 1 124 ? 15.069 2.813 -13.570 1.00 88.75 124 LEU A O 1
ATOM 958 N N . GLU A 1 125 ? 16.225 1.672 -15.118 1.00 88.12 125 GLU A N 1
ATOM 959 C CA . GLU A 1 125 ? 16.316 0.426 -14.353 1.00 88.12 125 GLU A CA 1
ATOM 960 C C . GLU A 1 125 ? 17.067 0.606 -13.033 1.00 88.12 125 GLU A C 1
ATOM 962 O O . GLU A 1 125 ? 16.618 0.118 -11.995 1.00 88.12 125 GLU A O 1
ATOM 967 N N . THR A 1 126 ? 18.166 1.365 -13.040 1.00 89.56 126 THR A N 1
ATOM 968 C CA . THR A 1 126 ? 18.920 1.693 -11.819 1.00 89.56 126 THR A CA 1
ATOM 969 C C . THR A 1 126 ? 18.051 2.457 -10.821 1.00 89.56 126 THR A C 1
ATOM 971 O O . THR A 1 126 ? 18.007 2.115 -9.639 1.00 89.56 126 THR A O 1
ATOM 974 N N . ARG A 1 127 ? 17.287 3.454 -11.291 1.00 85.56 127 ARG A N 1
ATOM 975 C CA . ARG A 1 127 ? 16.354 4.208 -10.438 1.00 85.56 127 ARG A CA 1
ATOM 976 C C . ARG A 1 127 ? 15.222 3.329 -9.908 1.00 85.56 127 ARG A C 1
ATOM 978 O O . ARG A 1 127 ? 14.817 3.530 -8.763 1.00 85.56 127 ARG A O 1
ATOM 985 N N . ARG A 1 128 ? 14.706 2.388 -10.715 1.00 84.06 128 ARG A N 1
ATOM 986 C CA . ARG A 1 128 ? 13.696 1.392 -10.307 1.00 84.06 128 ARG A CA 1
ATOM 987 C C . ARG A 1 128 ? 14.230 0.483 -9.206 1.00 84.06 128 ARG A C 1
ATOM 989 O O . ARG A 1 128 ? 13.558 0.336 -8.191 1.00 84.06 128 ARG A O 1
ATOM 996 N N . ARG A 1 129 ? 15.448 -0.042 -9.361 1.00 82.88 129 ARG A N 1
ATOM 997 C CA . ARG A 1 129 ? 16.110 -0.886 -8.356 1.00 82.88 129 ARG A CA 1
ATOM 998 C C . ARG A 1 129 ? 16.292 -0.155 -7.026 1.00 82.88 129 ARG A C 1
ATOM 1000 O O . ARG A 1 129 ? 15.843 -0.657 -6.007 1.00 82.88 129 ARG A O 1
ATOM 1007 N N . ALA A 1 130 ? 16.808 1.074 -7.058 1.00 84.00 130 ALA A N 1
ATOM 1008 C CA . ALA A 1 130 ? 16.969 1.891 -5.853 1.00 84.00 130 ALA A CA 1
ATOM 1009 C C . ALA A 1 130 ? 15.635 2.166 -5.126 1.00 84.00 130 ALA A C 1
ATOM 1011 O O . ALA A 1 130 ? 15.600 2.279 -3.905 1.00 84.00 130 ALA A O 1
ATOM 1012 N N . ALA A 1 131 ? 14.518 2.272 -5.856 1.00 78.69 131 ALA A N 1
ATOM 1013 C CA . ALA A 1 131 ? 13.201 2.430 -5.237 1.00 78.69 131 ALA A CA 1
ATOM 1014 C C . ALA A 1 131 ? 12.642 1.136 -4.644 1.00 78.69 131 ALA A C 1
ATOM 1016 O O . ALA A 1 131 ? 11.917 1.210 -3.658 1.00 78.69 131 ALA A O 1
ATOM 1017 N N . LEU A 1 132 ? 12.961 -0.019 -5.232 1.00 75.12 132 LEU A N 1
ATOM 1018 C CA . LEU A 1 132 ? 12.632 -1.321 -4.653 1.00 75.12 132 LEU A CA 1
ATOM 1019 C C . LEU A 1 132 ? 13.433 -1.555 -3.366 1.00 75.12 132 LEU A C 1
ATOM 1021 O O . LEU A 1 132 ? 12.854 -1.964 -2.369 1.00 75.12 132 LEU A O 1
ATOM 1025 N N . GLU A 1 133 ? 14.724 -1.209 -3.361 1.00 77.56 133 GLU A N 1
ATOM 1026 C CA . GLU A 1 133 ? 15.587 -1.277 -2.171 1.00 77.56 133 GLU A CA 1
ATOM 1027 C C . GLU A 1 133 ? 15.129 -0.325 -1.061 1.00 77.56 133 GLU A C 1
ATOM 1029 O O . GLU A 1 133 ? 15.129 -0.699 0.101 1.00 77.56 133 GLU A O 1
ATOM 1034 N N . ALA A 1 134 ? 14.682 0.888 -1.398 1.00 72.31 134 ALA A N 1
ATOM 1035 C CA . ALA A 1 134 ? 14.136 1.828 -0.415 1.00 72.31 134 ALA A CA 1
ATOM 1036 C C . ALA A 1 134 ? 12.734 1.445 0.106 1.00 72.31 134 ALA A C 1
ATOM 1038 O O . ALA A 1 134 ? 12.227 2.095 1.022 1.00 72.31 134 ALA A O 1
ATOM 1039 N N . ALA A 1 135 ? 12.075 0.462 -0.515 1.00 62.25 135 ALA A N 1
ATOM 1040 C CA . ALA A 1 135 ? 10.734 0.007 -0.154 1.00 62.25 135 ALA A CA 1
ATOM 1041 C C . ALA A 1 135 ? 10.720 -1.308 0.651 1.00 62.25 135 ALA A C 1
ATOM 1043 O O . ALA A 1 135 ? 9.650 -1.657 1.159 1.00 62.25 135 ALA A O 1
ATOM 1044 N N . GLY A 1 136 ? 11.853 -2.016 0.746 1.00 48.00 136 GLY A N 1
ATOM 1045 C CA . GLY A 1 136 ? 12.047 -3.239 1.541 1.00 48.00 136 GLY A CA 1
ATOM 1046 C C . GLY A 1 136 ? 12.794 -2.973 2.840 1.00 48.00 136 GLY A C 1
ATOM 1047 O O . GLY A 1 136 ? 12.525 -3.717 3.807 1.00 48.00 136 GLY A O 1
#

Nearest PDB structures (foldse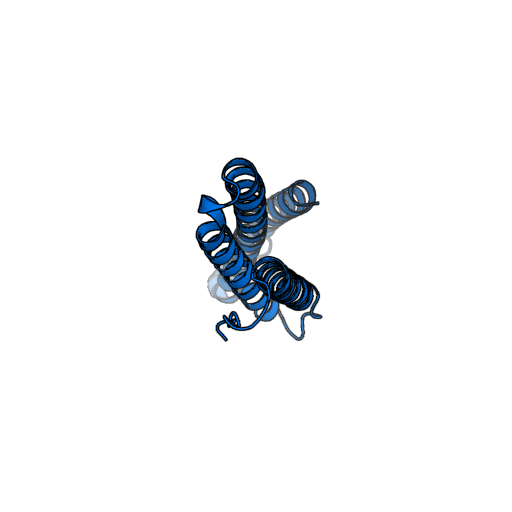ek):
  6egc-assembly1_A  TM=5.141E-01  e=7.195E-01  synthetic construct